Protein AF-A0A1Q8A025-F1 (afdb_monomer)

Radius of gyration: 13.55 Å; Cα contacts (8 Å, |Δi|>4): 135; chains: 1; bounding box: 32×15×47 Å

Secondary structure (DSSP, 8-state):
--HHHHHHHHHSTHHHHHHHHHHHHHHHHHHHS---THHHHHHHHHHHHHHHTT-HHHHHHHHHHHHHHHHHHHHHHHH-

Solvent-accessible surface area (backbone atoms only — not comparable to full-atom values): 3825 Å² total; per-residue (Å²): 140,60,67,68,62,56,56,53,56,19,48,42,68,44,6,30,50,2,36,52,33,5,50,48,40,46,48,38,38,75,75,66,77,44,81,63,83,61,46,21,55,54,8,35,52,28,6,54,53,10,39,76,70,72,16,49,66,23,4,50,53,1,32,52,34,7,51,52,14,44,49,52,48,50,49,47,68,76,75,99

Structure (mmCIF, N/CA/C/O backbone):
data_AF-A0A1Q8A025-F1
#
_entry.id   AF-A0A1Q8A025-F1
#
loop_
_atom_site.group_PDB
_atom_site.id
_atom_site.type_symbol
_atom_site.label_atom_id
_atom_site.label_alt_id
_atom_site.label_comp_id
_atom_site.label_asym_id
_atom_site.label_entity_id
_atom_site.label_seq_id
_atom_site.pdbx_PDB_ins_code
_atom_site.Cartn_x
_atom_site.Cartn_y
_atom_site.Cartn_z
_atom_site.occupancy
_atom_site.B_iso_or_equiv
_atom_site.auth_seq_id
_atom_site.auth_comp_id
_atom_site.auth_asym_id
_atom_site.auth_atom_id
_atom_site.pdbx_PDB_model_num
ATOM 1 N N . MET A 1 1 ? 7.218 1.335 -31.050 1.00 48.06 1 MET A N 1
ATOM 2 C CA . MET A 1 1 ? 6.148 0.721 -30.227 1.00 48.06 1 MET A CA 1
ATOM 3 C C . MET A 1 1 ? 6.695 0.203 -28.883 1.00 48.06 1 MET A C 1
ATOM 5 O O . MET A 1 1 ? 6.515 -0.960 -28.561 1.00 48.06 1 MET A O 1
ATOM 9 N N . GLY A 1 2 ? 7.387 1.039 -28.091 1.00 56.84 2 GLY A N 1
ATOM 10 C CA . GLY A 1 2 ? 8.031 0.605 -26.830 1.00 56.84 2 GLY A CA 1
ATOM 11 C C . GLY A 1 2 ? 7.426 1.192 -25.546 1.00 56.84 2 GLY A C 1
ATOM 12 O O . GLY A 1 2 ? 7.505 0.570 -24.491 1.00 56.84 2 GLY A O 1
ATOM 13 N N . GLY A 1 3 ? 6.777 2.361 -25.628 1.00 63.50 3 GLY A N 1
ATOM 14 C CA . GLY A 1 3 ? 6.250 3.072 -24.454 1.00 63.50 3 GLY A CA 1
ATOM 15 C C . GLY A 1 3 ? 5.113 2.332 -23.743 1.00 63.50 3 GLY A C 1
ATOM 16 O O . GLY A 1 3 ? 5.145 2.180 -22.526 1.00 63.50 3 GLY A O 1
ATOM 17 N N . THR A 1 4 ? 4.151 1.789 -24.493 1.00 72.00 4 THR A N 1
ATOM 18 C CA . THR A 1 4 ? 2.987 1.083 -23.927 1.00 72.00 4 THR A CA 1
ATOM 19 C C . THR A 1 4 ? 3.385 -0.191 -23.178 1.00 72.00 4 THR A C 1
ATOM 21 O O . THR A 1 4 ? 2.884 -0.445 -22.088 1.00 72.00 4 THR A O 1
ATOM 24 N N . ALA A 1 5 ? 4.344 -0.962 -23.703 1.00 71.81 5 ALA A N 1
ATOM 25 C CA . ALA A 1 5 ? 4.858 -2.157 -23.031 1.00 71.81 5 ALA A CA 1
ATOM 26 C C . ALA A 1 5 ? 5.626 -1.811 -21.740 1.00 71.81 5 ALA A C 1
ATOM 28 O O . ALA A 1 5 ? 5.508 -2.517 -20.738 1.00 71.81 5 ALA A O 1
ATOM 29 N N . GLY A 1 6 ? 6.365 -0.694 -21.739 1.00 72.94 6 GLY A N 1
ATOM 30 C CA . GLY A 1 6 ? 7.036 -0.171 -20.548 1.00 72.94 6 GLY A CA 1
ATOM 31 C C . GLY A 1 6 ? 6.058 0.260 -19.453 1.00 72.94 6 GLY A C 1
ATOM 32 O O . GLY A 1 6 ? 6.294 -0.036 -18.285 1.00 72.94 6 GLY A O 1
ATOM 33 N N . LEU A 1 7 ? 4.939 0.889 -19.830 1.00 75.62 7 LEU A N 1
ATOM 34 C CA . LEU A 1 7 ? 3.874 1.293 -18.905 1.00 75.62 7 LEU A CA 1
ATOM 35 C C . LEU A 1 7 ? 3.112 0.095 -18.336 1.00 75.62 7 LEU A C 1
ATOM 37 O O . LEU A 1 7 ? 2.893 0.032 -17.131 1.00 75.62 7 LEU A O 1
ATOM 41 N N . ILE A 1 8 ? 2.764 -0.892 -19.162 1.00 79.88 8 ILE A N 1
ATOM 42 C CA . ILE A 1 8 ? 2.095 -2.111 -18.684 1.00 79.88 8 ILE A CA 1
ATOM 43 C C . ILE A 1 8 ? 2.997 -2.848 -17.690 1.00 79.88 8 ILE A C 1
ATOM 45 O O . ILE A 1 8 ? 2.550 -3.238 -16.613 1.00 79.88 8 ILE A O 1
ATOM 49 N N . ARG A 1 9 ? 4.299 -2.941 -17.985 1.00 80.81 9 ARG A N 1
ATOM 50 C CA . ARG A 1 9 ? 5.278 -3.553 -17.082 1.00 80.81 9 ARG A CA 1
ATOM 51 C C . ARG A 1 9 ? 5.356 -2.852 -15.718 1.00 80.81 9 ARG A C 1
ATOM 53 O O . ARG A 1 9 ? 5.758 -3.497 -14.754 1.00 80.81 9 ARG A O 1
ATOM 60 N N . GLN A 1 10 ? 4.955 -1.584 -15.591 1.00 78.50 10 GLN A N 1
ATOM 61 C CA . GLN A 1 10 ? 4.916 -0.888 -14.296 1.00 78.50 10 GLN A CA 1
ATOM 62 C C . GLN A 1 10 ? 3.825 -1.422 -13.365 1.00 78.50 10 GLN A C 1
ATOM 64 O O . GLN A 1 10 ? 4.002 -1.325 -12.161 1.00 78.50 10 GLN A O 1
ATOM 69 N N . PHE A 1 11 ? 2.746 -2.010 -13.885 1.00 80.62 11 PHE A N 1
ATOM 70 C CA . PHE A 1 11 ? 1.601 -2.474 -13.087 1.00 80.62 11 PHE A CA 1
ATOM 71 C C . PHE A 1 11 ? 1.454 -4.000 -13.041 1.00 80.62 11 PHE A C 1
ATOM 73 O O . PHE A 1 11 ? 0.486 -4.524 -12.501 1.00 80.62 11 PHE A O 1
ATOM 80 N N . THR A 1 12 ? 2.422 -4.741 -13.575 1.00 82.88 12 THR A N 1
ATOM 81 C CA . THR A 1 12 ? 2.445 -6.212 -13.522 1.00 82.88 12 THR A CA 1
ATOM 82 C C . THR A 1 12 ? 3.258 -6.736 -12.334 1.00 82.88 12 THR A C 1
ATOM 84 O O . THR A 1 12 ? 4.100 -6.027 -11.787 1.00 82.88 12 THR A O 1
ATOM 87 N N . GLY A 1 13 ? 3.079 -8.000 -11.944 1.00 83.44 13 GLY A N 1
ATOM 88 C CA . GLY A 1 13 ? 3.919 -8.643 -10.925 1.00 83.44 13 GLY A CA 1
ATOM 89 C C . GLY A 1 13 ? 3.795 -7.990 -9.543 1.00 83.44 13 GLY A C 1
ATOM 90 O O . GLY A 1 13 ? 2.687 -7.762 -9.068 1.00 83.44 13 GLY A O 1
ATOM 91 N N . ALA A 1 14 ? 4.925 -7.699 -8.889 1.00 81.44 14 ALA A N 1
ATOM 92 C CA . ALA A 1 14 ? 4.947 -7.170 -7.518 1.00 81.44 14 ALA A CA 1
ATOM 93 C C . ALA A 1 14 ? 4.228 -5.815 -7.389 1.00 81.44 14 ALA A C 1
ATOM 95 O O . ALA A 1 14 ? 3.515 -5.596 -6.414 1.00 81.44 14 ALA A O 1
ATOM 96 N N . ALA A 1 15 ? 4.361 -4.940 -8.392 1.00 81.00 15 ALA A N 1
ATOM 97 C CA . ALA A 1 15 ? 3.668 -3.654 -8.422 1.00 81.00 15 ALA A CA 1
ATOM 98 C C . ALA A 1 15 ? 2.146 -3.821 -8.490 1.00 81.00 15 ALA A C 1
ATOM 100 O O . ALA A 1 15 ? 1.412 -3.186 -7.739 1.00 81.00 15 ALA A O 1
ATOM 101 N N . GLY A 1 16 ? 1.680 -4.722 -9.358 1.00 85.81 16 GLY A N 1
ATOM 102 C CA . GLY A 1 16 ? 0.261 -5.047 -9.479 1.00 85.81 16 GLY A CA 1
ATOM 103 C C . GLY A 1 16 ? -0.307 -5.604 -8.179 1.00 85.81 16 GLY A C 1
ATOM 104 O O . GLY A 1 16 ? -1.354 -5.151 -7.726 1.00 85.81 16 GLY A O 1
ATOM 105 N N . TRP A 1 17 ? 0.421 -6.514 -7.525 1.00 86.06 17 TRP A N 1
ATOM 106 C CA . TRP A 1 17 ? 0.037 -7.036 -6.212 1.00 86.06 17 TRP A CA 1
ATOM 107 C C . TRP A 1 17 ? -0.030 -5.946 -5.144 1.00 86.06 17 TRP A C 1
ATOM 109 O O . TRP A 1 17 ? -0.993 -5.909 -4.385 1.00 86.06 17 TRP A O 1
ATOM 119 N N . ALA A 1 18 ? 0.943 -5.034 -5.105 1.00 85.44 18 ALA A N 1
ATOM 120 C CA . ALA A 1 18 ? 0.931 -3.912 -4.172 1.00 85.44 18 ALA A CA 1
ATOM 121 C C . ALA A 1 18 ? -0.308 -3.025 -4.367 1.00 85.44 18 ALA A C 1
ATOM 123 O O . ALA A 1 18 ? -0.993 -2.702 -3.400 1.00 85.44 18 ALA A O 1
ATOM 124 N N . VAL A 1 19 ? -0.634 -2.683 -5.617 1.00 87.50 19 VAL A N 1
ATOM 125 C CA . VAL A 1 19 ? -1.820 -1.887 -5.967 1.00 87.50 19 VAL A CA 1
ATOM 126 C C . VAL A 1 19 ? -3.109 -2.613 -5.595 1.00 87.50 19 VAL A C 1
ATOM 128 O O . VAL A 1 19 ? -3.976 -2.024 -4.955 1.00 87.50 19 VAL A O 1
ATOM 131 N N . LEU A 1 20 ? -3.230 -3.895 -5.943 1.00 88.62 20 LEU A N 1
ATOM 132 C CA . LEU A 1 20 ? -4.430 -4.687 -5.681 1.00 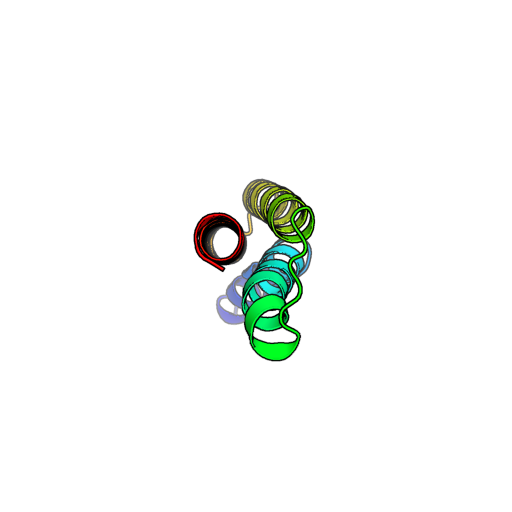88.62 20 LEU A CA 1
ATOM 133 C C . LEU A 1 20 ? -4.672 -4.844 -4.175 1.00 88.62 20 LEU A C 1
ATOM 135 O O . LEU A 1 20 ? -5.782 -4.608 -3.708 1.00 88.62 20 LEU A O 1
ATOM 139 N N . LEU A 1 21 ? -3.626 -5.142 -3.398 1.00 87.69 21 LEU A N 1
ATOM 140 C CA . LEU A 1 21 ? -3.700 -5.181 -1.934 1.00 87.69 21 LEU A CA 1
ATOM 141 C C . LEU A 1 21 ? -4.065 -3.811 -1.347 1.00 87.69 21 LEU A C 1
ATOM 143 O O . LEU A 1 21 ? -4.906 -3.731 -0.455 1.00 87.69 21 LEU A O 1
ATOM 147 N N . GLY A 1 22 ? -3.519 -2.726 -1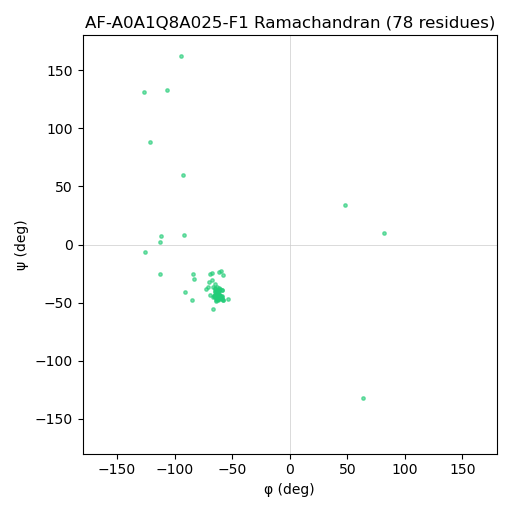.900 1.00 85.06 22 GLY A N 1
ATOM 148 C CA . GLY A 1 22 ? -3.885 -1.365 -1.514 1.00 85.06 22 GLY A CA 1
ATOM 149 C C . GLY A 1 22 ? -5.372 -1.072 -1.740 1.00 85.06 22 GLY A C 1
ATOM 150 O O . GLY A 1 22 ? -6.048 -0.571 -0.853 1.00 85.06 22 GLY A O 1
ATOM 151 N N . ILE A 1 23 ? -5.928 -1.468 -2.885 1.00 86.31 23 ILE A N 1
ATOM 152 C CA . ILE A 1 23 ? -7.365 -1.315 -3.158 1.00 86.31 23 ILE A CA 1
ATOM 153 C C . ILE A 1 23 ? -8.198 -2.153 -2.183 1.00 86.31 23 ILE A C 1
ATOM 155 O O . ILE A 1 23 ? -9.162 -1.650 -1.611 1.00 86.31 23 ILE A O 1
ATOM 159 N N . VAL A 1 24 ? -7.822 -3.413 -1.957 1.00 86.25 24 VAL A N 1
ATOM 160 C CA . VAL A 1 24 ? -8.540 -4.318 -1.045 1.00 86.25 24 VAL A CA 1
ATOM 161 C C . VAL A 1 24 ? -8.543 -3.770 0.383 1.00 86.25 24 VAL A C 1
ATOM 163 O O . VAL A 1 24 ? -9.572 -3.809 1.050 1.00 86.25 24 VAL A O 1
ATOM 166 N N . THR A 1 25 ? -7.429 -3.202 0.843 1.00 83.69 25 THR A N 1
ATOM 167 C CA . THR A 1 25 ? -7.330 -2.627 2.197 1.00 83.69 25 THR A CA 1
ATOM 168 C C . THR A 1 25 ? -8.189 -1.388 2.404 1.00 83.69 25 THR A C 1
ATOM 170 O O . THR A 1 25 ? -8.583 -1.121 3.534 1.00 83.69 25 THR A O 1
ATOM 173 N N . ILE A 1 26 ? -8.520 -0.663 1.336 1.00 81.88 26 ILE A N 1
ATOM 174 C CA . ILE A 1 26 ? -9.456 0.467 1.366 1.00 81.88 26 ILE A CA 1
ATOM 175 C C . ILE A 1 26 ? -10.901 -0.031 1.236 1.00 81.88 26 ILE A C 1
ATOM 177 O O . ILE A 1 26 ? -11.775 0.373 1.998 1.00 81.88 26 ILE A O 1
ATOM 181 N N . ALA A 1 27 ? -11.167 -0.915 0.274 1.00 84.00 27 ALA A N 1
ATOM 182 C CA . ALA A 1 27 ? -12.520 -1.338 -0.076 1.00 84.00 27 ALA A CA 1
ATOM 183 C C . ALA A 1 27 ? -13.155 -2.257 0.977 1.00 84.00 27 ALA A C 1
ATOM 185 O O . ALA A 1 27 ? -14.347 -2.148 1.253 1.00 84.00 27 ALA A O 1
ATOM 186 N N . VAL A 1 28 ? -12.384 -3.165 1.578 1.00 82.06 28 VAL A N 1
ATOM 187 C CA . VAL A 1 28 ? -12.929 -4.172 2.499 1.00 82.06 28 VAL A CA 1
ATOM 188 C C . VAL A 1 28 ? -13.507 -3.565 3.785 1.00 82.06 28 VAL A C 1
ATOM 190 O O . VAL A 1 28 ? -14.629 -3.940 4.132 1.00 82.06 28 VAL A O 1
ATOM 193 N N . PRO A 1 29 ? -12.846 -2.606 4.461 1.00 74.88 29 PRO A N 1
ATOM 194 C CA . PRO A 1 29 ? -13.450 -1.903 5.590 1.00 74.88 29 PRO A CA 1
ATOM 195 C C . PRO A 1 29 ? -14.744 -1.175 5.213 1.00 74.88 29 PRO A C 1
ATOM 197 O O . PRO A 1 29 ? -15.703 -1.217 5.971 1.00 74.88 29 PRO A O 1
ATOM 200 N N . LEU A 1 30 ? -14.804 -0.567 4.024 1.00 76.69 30 LEU A N 1
ATOM 201 C CA . LEU A 1 30 ? -15.980 0.184 3.573 1.00 76.69 30 LEU A CA 1
ATOM 202 C C . LEU A 1 30 ? -17.180 -0.716 3.250 1.00 76.69 30 LEU A C 1
ATOM 204 O O . LEU A 1 30 ? -18.317 -0.331 3.497 1.00 76.69 30 LEU A O 1
ATOM 208 N N . ILE A 1 31 ? -16.937 -1.902 2.686 1.00 82.00 31 ILE A N 1
ATOM 209 C CA . ILE A 1 31 ? -18.003 -2.803 2.218 1.00 82.00 31 ILE A CA 1
ATOM 210 C C . ILE A 1 31 ? -18.434 -3.780 3.315 1.00 82.00 31 ILE A C 1
ATOM 212 O O . ILE A 1 31 ? -19.619 -4.064 3.465 1.00 82.00 31 ILE A O 1
ATOM 216 N N . PHE A 1 32 ? -17.478 -4.315 4.073 1.00 79.44 32 PHE A N 1
ATOM 217 C CA . PHE A 1 32 ? -17.709 -5.416 5.011 1.00 79.44 32 PHE A CA 1
ATOM 218 C C . PHE A 1 32 ? -17.546 -5.011 6.481 1.00 79.44 32 PHE A C 1
ATOM 220 O O . PHE A 1 32 ? -17.641 -5.878 7.348 1.00 79.44 32 PHE A O 1
ATOM 227 N N . ASN A 1 33 ? -17.263 -3.732 6.767 1.00 72.25 33 ASN A N 1
ATOM 228 C CA . ASN A 1 33 ? -16.957 -3.212 8.106 1.00 72.25 33 ASN A CA 1
ATOM 229 C C . ASN A 1 33 ? -15.913 -4.058 8.858 1.00 72.25 33 ASN A C 1
ATOM 231 O O . ASN A 1 33 ? -15.993 -4.275 10.067 1.00 72.25 33 ASN A O 1
ATOM 235 N N . ARG A 1 34 ? -14.955 -4.622 8.112 1.00 70.56 34 ARG A N 1
ATOM 236 C CA . ARG A 1 34 ? -13.948 -5.542 8.638 1.00 70.56 34 ARG A CA 1
ATOM 237 C C . ARG A 1 34 ? -12.560 -5.058 8.279 1.00 70.56 34 ARG A C 1
ATOM 239 O O . ARG A 1 34 ? -12.274 -4.740 7.128 1.00 70.56 34 ARG A O 1
ATOM 246 N N . ILE A 1 35 ? -11.696 -5.035 9.282 1.00 73.06 35 ILE A N 1
ATOM 247 C CA . ILE A 1 35 ? -10.354 -4.482 9.174 1.00 73.06 35 ILE A CA 1
ATOM 248 C C . ILE A 1 35 ? -9.334 -5.619 9.155 1.00 73.06 35 ILE A C 1
ATOM 250 O O . ILE A 1 35 ? -9.384 -6.532 9.979 1.00 73.06 35 ILE A O 1
ATOM 254 N N . PHE A 1 36 ? -8.390 -5.553 8.219 1.00 74.12 36 PHE A N 1
ATOM 255 C CA . PHE A 1 36 ? -7.315 -6.530 8.072 1.00 74.12 36 PHE A CA 1
ATOM 256 C C . PHE A 1 36 ? -5.954 -5.839 8.191 1.00 74.12 36 PHE A C 1
ATOM 258 O O . PHE A 1 36 ? -5.354 -5.451 7.195 1.00 74.12 36 PHE A O 1
ATOM 265 N N . PHE A 1 37 ? -5.443 -5.716 9.417 1.00 71.88 37 PHE A N 1
ATOM 266 C CA . PHE A 1 37 ? -4.214 -4.969 9.745 1.00 71.88 37 PHE A CA 1
ATOM 267 C C . PHE A 1 37 ? -2.951 -5.437 9.016 1.00 71.88 37 PHE A C 1
ATOM 269 O O . PHE A 1 37 ? -2.024 -4.659 8.810 1.00 71.88 37 PHE A O 1
ATOM 276 N N . PHE A 1 38 ? -2.899 -6.707 8.618 1.00 78.44 38 PHE A N 1
ATOM 277 C CA . PHE A 1 38 ? -1.737 -7.287 7.947 1.00 78.44 38 PHE A CA 1
ATOM 278 C C . PHE A 1 38 ? -1.723 -7.032 6.434 1.00 78.44 38 PHE A C 1
ATOM 280 O O . PHE A 1 38 ? -0.649 -7.005 5.836 1.00 78.44 38 PHE 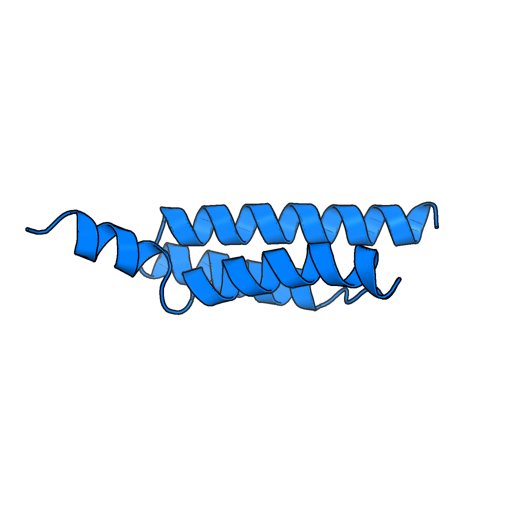A O 1
ATOM 287 N N . LEU A 1 39 ? -2.881 -6.815 5.799 1.00 82.12 39 LEU A N 1
ATOM 288 C CA . LEU A 1 39 ? -2.963 -6.613 4.347 1.00 82.12 39 LEU A CA 1
ATOM 289 C C . LEU A 1 39 ? -2.206 -5.354 3.869 1.00 82.12 39 LEU A C 1
ATOM 291 O O . LEU A 1 39 ? -1.449 -5.482 2.903 1.00 82.12 39 LEU A O 1
ATOM 295 N N . PRO A 1 40 ? -2.302 -4.185 4.545 1.00 79.44 40 PRO A N 1
ATOM 296 C CA . PRO A 1 40 ? -1.535 -2.996 4.174 1.00 79.44 40 PRO A CA 1
ATOM 297 C C . PRO A 1 40 ? -0.028 -3.229 4.264 1.00 79.44 40 PRO A C 1
ATOM 299 O O . PRO A 1 40 ? 0.729 -2.754 3.423 1.00 79.44 40 PRO A O 1
ATOM 302 N N . ILE A 1 41 ? 0.416 -3.996 5.266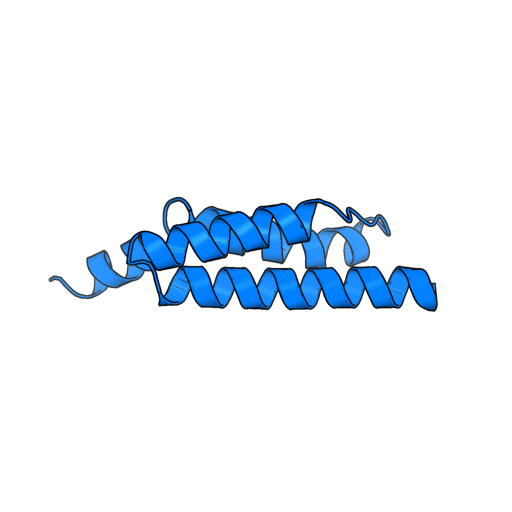 1.00 83.06 41 ILE A N 1
ATOM 3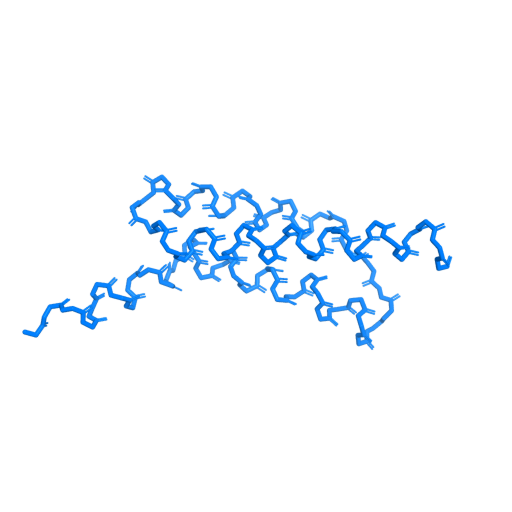03 C CA . ILE A 1 41 ? 1.834 -4.301 5.492 1.00 83.06 41 ILE A CA 1
ATOM 304 C C . ILE A 1 41 ? 2.373 -5.170 4.352 1.00 83.06 41 ILE A C 1
ATOM 306 O O . ILE A 1 41 ? 3.433 -4.883 3.794 1.00 83.06 41 ILE A O 1
ATOM 310 N N . ILE A 1 42 ? 1.625 -6.204 3.956 1.00 86.88 42 ILE A N 1
ATOM 311 C CA . ILE A 1 42 ? 2.000 -7.075 2.835 1.00 86.88 42 ILE A CA 1
ATOM 312 C C . ILE A 1 42 ? 2.043 -6.271 1.531 1.00 86.88 42 ILE A C 1
ATOM 314 O O . ILE A 1 42 ? 2.993 -6.405 0.756 1.00 86.88 42 ILE A O 1
ATOM 318 N N . GLY A 1 43 ? 1.065 -5.391 1.304 1.00 84.44 43 GLY A N 1
ATOM 319 C CA . GLY A 1 43 ? 1.061 -4.506 0.143 1.00 84.44 43 GLY A CA 1
ATOM 320 C C . GLY A 1 43 ? 2.214 -3.497 0.149 1.00 84.44 43 GLY A C 1
ATOM 321 O O . GLY A 1 43 ? 2.804 -3.241 -0.901 1.00 84.44 43 GLY A O 1
ATOM 322 N N . PHE A 1 44 ? 2.634 -3.017 1.325 1.00 85.12 44 PHE A N 1
ATOM 323 C CA . PHE A 1 44 ? 3.835 -2.194 1.484 1.00 85.12 44 PHE A CA 1
ATOM 324 C C . PHE A 1 44 ? 5.105 -2.940 1.072 1.00 85.12 44 PHE A C 1
ATOM 326 O O . PHE A 1 44 ? 5.916 -2.436 0.293 1.00 85.12 44 PHE A O 1
ATOM 333 N N . ILE A 1 45 ? 5.267 -4.173 1.552 1.00 88.06 45 ILE A N 1
ATOM 334 C CA . ILE A 1 45 ? 6.407 -5.025 1.206 1.00 88.06 45 ILE A CA 1
ATOM 335 C C . ILE A 1 45 ? 6.424 -5.299 -0.304 1.00 88.06 45 ILE A C 1
ATOM 337 O O . ILE A 1 45 ? 7.475 -5.178 -0.939 1.00 88.06 45 ILE A O 1
ATOM 341 N N . ALA A 1 46 ? 5.269 -5.610 -0.898 1.00 87.12 46 ALA A N 1
ATOM 342 C CA . ALA A 1 46 ? 5.136 -5.804 -2.339 1.00 87.12 46 ALA A CA 1
ATOM 343 C C . ALA A 1 46 ? 5.491 -4.529 -3.129 1.00 87.12 46 ALA A C 1
ATOM 345 O O . ALA A 1 46 ? 6.187 -4.612 -4.142 1.00 87.12 46 ALA A O 1
ATOM 346 N N . GLY A 1 47 ? 5.098 -3.349 -2.636 1.00 82.19 47 GLY A N 1
ATOM 347 C CA . GLY A 1 47 ? 5.427 -2.053 -3.236 1.00 82.19 47 GLY A CA 1
ATOM 348 C C . GLY A 1 47 ? 6.926 -1.747 -3.202 1.00 82.19 47 GLY A C 1
ATOM 349 O O . GLY A 1 47 ? 7.507 -1.360 -4.216 1.00 82.19 47 GLY A O 1
ATOM 350 N N . ILE A 1 48 ? 7.600 -2.019 -2.079 1.00 88.69 48 ILE A N 1
ATOM 351 C CA . ILE A 1 48 ? 9.063 -1.888 -1.974 1.00 88.69 48 ILE A CA 1
ATOM 352 C C . ILE A 1 48 ? 9.764 -2.873 -2.922 1.00 88.69 48 ILE A C 1
ATOM 354 O O . ILE A 1 48 ? 10.720 -2.506 -3.608 1.00 88.69 48 ILE A O 1
ATOM 358 N N . GLN A 1 49 ? 9.294 -4.122 -3.000 1.00 86.69 49 GLN A N 1
ATOM 359 C CA . GLN A 1 49 ? 9.845 -5.113 -3.931 1.00 86.69 49 GLN A CA 1
ATOM 360 C C . GLN A 1 49 ? 9.657 -4.700 -5.396 1.00 86.69 49 GLN A C 1
ATOM 362 O O . GLN A 1 49 ? 10.555 -4.918 -6.209 1.00 86.69 49 GLN A O 1
ATOM 367 N N . ALA A 1 50 ? 8.531 -4.073 -5.735 1.00 87.12 50 ALA A N 1
ATOM 368 C CA . ALA A 1 50 ? 8.266 -3.533 -7.063 1.00 87.12 50 ALA A CA 1
ATOM 369 C C . ALA A 1 50 ? 9.254 -2.420 -7.443 1.00 87.12 50 ALA A C 1
ATOM 371 O O . ALA A 1 50 ? 9.854 -2.465 -8.520 1.00 87.12 50 ALA A O 1
ATOM 372 N N . ILE A 1 51 ? 9.501 -1.479 -6.525 1.00 88.75 51 ILE A N 1
ATOM 373 C CA . ILE A 1 51 ? 10.495 -0.408 -6.696 1.00 88.75 51 ILE A CA 1
ATOM 374 C C . ILE A 1 51 ? 11.884 -1.002 -6.944 1.00 88.75 51 ILE A C 1
ATOM 376 O O . ILE A 1 51 ? 12.546 -0.636 -7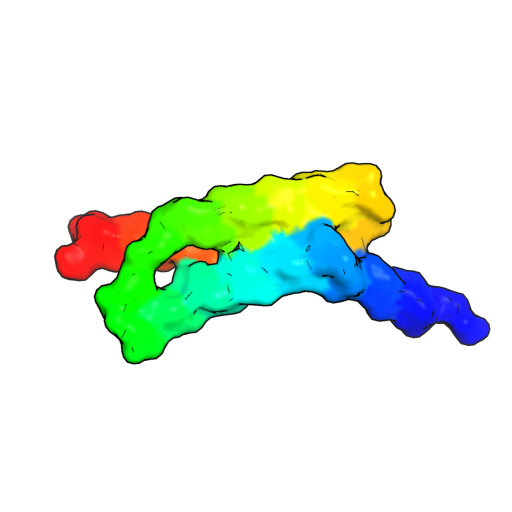.915 1.00 88.75 51 ILE A O 1
ATOM 380 N N . ARG A 1 52 ? 12.298 -1.988 -6.134 1.00 87.00 52 ARG A N 1
ATOM 381 C CA . ARG A 1 52 ? 13.592 -2.679 -6.299 1.00 87.00 52 ARG A CA 1
ATOM 382 C C . ARG A 1 52 ? 13.726 -3.414 -7.638 1.00 87.00 52 ARG A C 1
ATOM 384 O O . ARG A 1 52 ? 14.839 -3.632 -8.098 1.00 87.00 52 ARG A O 1
ATOM 391 N N . ARG A 1 53 ? 12.612 -3.784 -8.278 1.00 82.88 53 ARG A N 1
ATOM 392 C CA . ARG A 1 53 ? 12.563 -4.454 -9.592 1.00 82.88 53 ARG A CA 1
ATOM 393 C C . ARG A 1 53 ? 12.447 -3.478 -10.775 1.00 82.88 53 ARG A C 1
ATOM 395 O O . ARG A 1 53 ? 12.248 -3.914 -11.910 1.00 82.88 53 ARG A O 1
ATOM 402 N N . GLY A 1 54 ? 12.562 -2.169 -10.532 1.00 83.38 54 GLY A N 1
ATOM 403 C CA . GLY A 1 54 ? 12.472 -1.124 -11.560 1.00 83.38 54 GLY A CA 1
ATOM 404 C C . GLY A 1 54 ? 11.040 -0.724 -11.937 1.00 83.38 54 GLY A C 1
ATOM 405 O O . GLY A 1 54 ? 10.835 0.019 -12.897 1.00 83.38 54 GLY A O 1
ATOM 406 N N . GLN A 1 55 ? 10.038 -1.192 -11.188 1.00 86.50 55 GLN A N 1
ATOM 407 C CA . GLN A 1 55 ? 8.629 -0.827 -11.363 1.00 86.50 55 GLN A CA 1
ATOM 408 C C . GLN A 1 55 ? 8.286 0.360 -10.451 1.00 86.50 55 GLN A C 1
ATOM 410 O O . GLN A 1 55 ? 7.471 0.248 -9.538 1.00 86.50 55 GLN A O 1
ATOM 415 N N . LEU A 1 56 ? 8.978 1.484 -10.654 1.00 85.44 56 LEU A N 1
ATOM 416 C CA . LEU A 1 56 ? 8.893 2.666 -9.792 1.00 85.44 56 LEU A CA 1
ATOM 417 C C . LEU A 1 56 ? 7.471 3.224 -9.685 1.00 85.44 56 LEU A C 1
ATOM 419 O O . LEU A 1 56 ? 6.999 3.463 -8.580 1.00 85.44 56 LEU A O 1
ATOM 423 N N . ILE A 1 57 ? 6.777 3.397 -10.812 1.00 86.69 57 ILE A N 1
ATOM 424 C CA . ILE A 1 57 ? 5.457 4.037 -10.841 1.00 86.69 57 ILE A CA 1
ATOM 425 C C . ILE A 1 57 ? 4.441 3.153 -10.122 1.00 86.69 57 ILE A C 1
ATOM 427 O O . ILE A 1 57 ? 3.816 3.591 -9.160 1.00 86.69 57 ILE A O 1
ATOM 431 N N . GLY A 1 58 ? 4.306 1.892 -10.537 1.00 82.75 58 GLY A N 1
ATOM 432 C CA . GLY A 1 58 ? 3.335 0.996 -9.907 1.00 82.75 58 GLY A CA 1
ATOM 433 C C . GLY A 1 58 ? 3.701 0.641 -8.466 1.00 82.75 58 GLY A C 1
ATOM 434 O O . GLY A 1 58 ? 2.810 0.475 -7.638 1.00 82.75 58 GLY A O 1
ATOM 435 N N . GLY A 1 59 ? 4.994 0.596 -8.131 1.00 85.56 59 GLY A N 1
ATOM 436 C CA . GLY A 1 59 ? 5.460 0.426 -6.758 1.00 85.56 59 GLY A CA 1
ATOM 437 C C . GLY A 1 59 ? 5.068 1.594 -5.853 1.00 85.56 59 GLY A C 1
ATOM 438 O O . GLY A 1 59 ? 4.499 1.363 -4.791 1.00 85.56 59 GLY A O 1
ATOM 439 N N . ILE A 1 60 ? 5.294 2.841 -6.2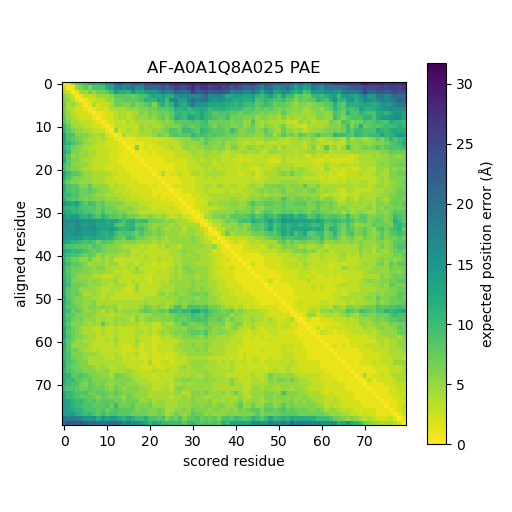85 1.00 88.38 60 ILE A N 1
ATOM 440 C CA . ILE A 1 60 ? 4.889 4.044 -5.535 1.00 88.38 60 ILE A CA 1
ATOM 441 C C . ILE A 1 60 ? 3.368 4.101 -5.385 1.00 88.38 60 ILE A C 1
ATOM 443 O O . ILE A 1 60 ? 2.879 4.304 -4.277 1.00 88.38 60 ILE A O 1
ATOM 447 N N . VAL A 1 61 ? 2.614 3.871 -6.465 1.00 88.75 61 VAL A N 1
ATOM 448 C CA . VAL A 1 61 ? 1.143 3.849 -6.410 1.00 88.75 61 VAL A CA 1
ATOM 449 C C . VAL A 1 61 ? 0.662 2.786 -5.420 1.00 88.75 61 VAL A C 1
ATOM 451 O O . VAL A 1 61 ? -0.177 3.073 -4.571 1.00 88.75 61 VAL A O 1
ATOM 454 N N . GLY A 1 62 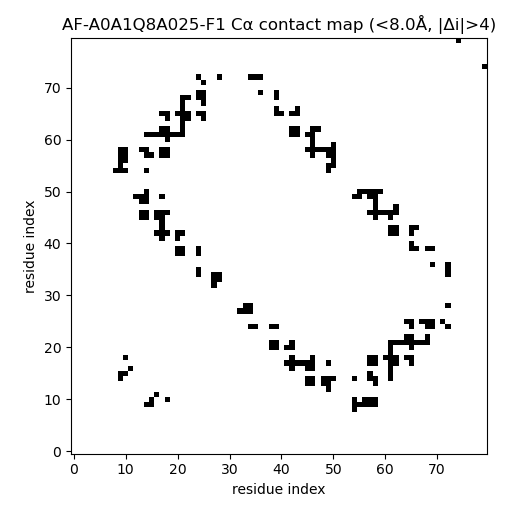? 1.242 1.583 -5.462 1.00 86.19 62 GLY A N 1
ATOM 455 C CA . GLY A 1 62 ? 0.948 0.523 -4.503 1.00 86.19 62 GLY A CA 1
ATOM 456 C C . GLY A 1 62 ? 1.245 0.929 -3.058 1.00 86.19 62 GLY A C 1
ATOM 457 O O . GLY A 1 62 ? 0.413 0.705 -2.182 1.00 86.19 62 GLY A O 1
ATOM 458 N N . LEU A 1 63 ? 2.383 1.575 -2.793 1.00 88.62 63 LEU A N 1
ATOM 459 C CA . LEU A 1 63 ? 2.718 2.070 -1.453 1.00 88.62 63 LEU A CA 1
ATOM 460 C C . LEU A 1 63 ? 1.715 3.108 -0.950 1.00 88.62 63 LEU A C 1
ATOM 462 O O . LEU A 1 63 ? 1.242 2.994 0.177 1.00 88.62 63 LEU A O 1
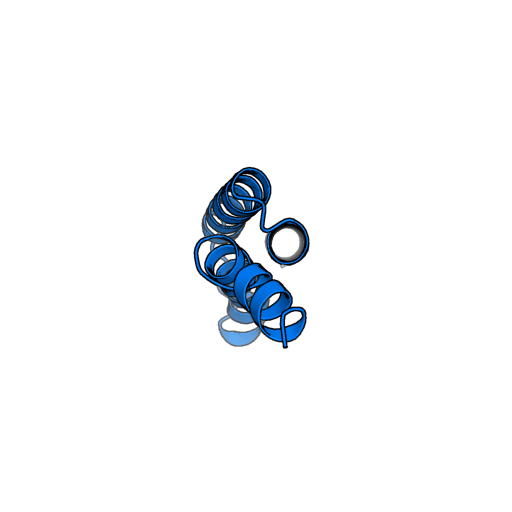ATOM 466 N N . VAL A 1 64 ? 1.360 4.088 -1.784 1.00 91.00 64 VAL A N 1
ATOM 467 C CA . VAL A 1 64 ? 0.401 5.142 -1.423 1.00 91.00 64 VAL A CA 1
ATOM 468 C C . VAL A 1 64 ? -0.965 4.541 -1.099 1.00 91.00 64 VAL A C 1
ATOM 470 O O . VAL A 1 64 ? -1.551 4.876 -0.072 1.00 91.00 64 VAL A O 1
ATOM 473 N N . LEU A 1 65 ? -1.449 3.606 -1.919 1.00 89.31 65 LEU A N 1
ATOM 474 C CA . LEU A 1 65 ? -2.730 2.942 -1.678 1.00 89.31 65 LEU A CA 1
ATOM 475 C C . LEU A 1 65 ? -2.734 2.162 -0.359 1.00 89.31 65 LEU A C 1
ATOM 477 O O . LEU A 1 65 ? -3.686 2.270 0.409 1.00 89.31 65 LEU A O 1
ATOM 481 N N . ASN A 1 66 ? -1.659 1.431 -0.052 1.00 88.69 66 ASN A N 1
ATOM 482 C CA . ASN A 1 66 ? -1.559 0.716 1.222 1.00 88.69 66 ASN A CA 1
ATOM 483 C C . ASN A 1 66 ? -1.386 1.662 2.419 1.00 88.69 66 ASN A C 1
ATOM 485 O O . ASN A 1 66 ? -1.899 1.367 3.494 1.00 88.69 66 ASN A O 1
ATOM 489 N N . ALA A 1 67 ? -0.719 2.807 2.256 1.00 87.38 67 ALA A N 1
ATOM 490 C CA . ALA A 1 67 ? -0.628 3.824 3.305 1.00 87.38 67 ALA A CA 1
ATOM 491 C C . ALA A 1 67 ? -2.004 4.413 3.634 1.00 87.38 67 ALA A C 1
ATOM 493 O O . ALA A 1 67 ? -2.359 4.524 4.805 1.00 87.38 67 ALA A O 1
ATOM 494 N N . ILE A 1 68 ? -2.803 4.721 2.608 1.00 88.44 68 ILE A N 1
ATOM 495 C CA . ILE A 1 68 ? -4.178 5.206 2.771 1.00 88.44 68 ILE A CA 1
ATOM 496 C C . ILE A 1 68 ? -5.052 4.126 3.418 1.00 88.44 68 ILE A C 1
ATOM 498 O O . ILE A 1 68 ? -5.726 4.404 4.406 1.00 88.44 68 ILE A O 1
ATOM 502 N N . GLY A 1 69 ? -5.007 2.886 2.922 1.00 84.06 69 GLY A N 1
ATOM 503 C CA . GLY A 1 69 ? -5.750 1.768 3.513 1.00 84.06 69 GLY A CA 1
ATOM 504 C C . GLY A 1 69 ? -5.370 1.510 4.976 1.00 84.06 69 GLY A C 1
ATOM 505 O O . GLY A 1 69 ? -6.241 1.281 5.817 1.00 84.06 69 GLY A O 1
ATOM 506 N N . GLY A 1 70 ? -4.080 1.623 5.306 1.00 83.31 70 GLY A N 1
ATOM 507 C CA . GLY A 1 70 ? -3.572 1.549 6.676 1.00 83.31 70 GLY A CA 1
ATOM 508 C C . GLY A 1 70 ? -4.049 2.700 7.567 1.00 83.31 70 GLY A C 1
ATOM 509 O O . GLY A 1 70 ? -4.432 2.465 8.710 1.00 83.31 70 GLY A O 1
ATOM 510 N N . LEU A 1 71 ? -4.091 3.929 7.048 1.00 85.06 71 LEU A N 1
ATOM 511 C CA . LEU A 1 71 ? -4.635 5.092 7.757 1.00 85.06 71 LEU A CA 1
ATOM 512 C C . LEU A 1 71 ? -6.135 4.952 8.025 1.00 85.06 71 LEU A C 1
ATOM 514 O O . LEU A 1 71 ? -6.564 5.179 9.149 1.00 85.06 71 LEU A O 1
ATOM 518 N N . ILE A 1 72 ? -6.924 4.529 7.034 1.00 83.56 72 ILE A N 1
ATOM 519 C CA . ILE A 1 72 ? -8.364 4.268 7.203 1.00 83.56 72 ILE A CA 1
ATOM 520 C C . ILE A 1 72 ? -8.574 3.205 8.280 1.00 83.56 72 ILE A C 1
ATOM 522 O O . ILE A 1 72 ? -9.361 3.394 9.198 1.00 83.56 72 ILE A O 1
ATOM 526 N N . THR A 1 73 ? -7.811 2.118 8.200 1.00 80.06 73 THR A N 1
ATOM 527 C CA . THR A 1 73 ? -7.788 1.049 9.201 1.00 80.06 73 THR A CA 1
ATOM 528 C C . THR A 1 73 ? -7.524 1.592 10.614 1.00 80.06 73 THR A C 1
ATOM 530 O O . THR A 1 73 ? -8.240 1.240 11.550 1.00 80.06 73 THR A O 1
ATOM 533 N N . LEU A 1 74 ? -6.531 2.471 10.773 1.00 80.50 74 LEU A N 1
ATOM 534 C CA . LEU A 1 74 ? -6.214 3.131 12.044 1.00 80.50 74 LEU A CA 1
ATOM 535 C C . LEU A 1 74 ? -7.344 4.044 12.532 1.00 80.50 74 LEU A C 1
ATOM 537 O O . LEU A 1 74 ? -7.686 4.005 13.708 1.00 80.50 74 LEU A O 1
ATOM 541 N N . LEU A 1 75 ? -7.934 4.847 11.647 1.00 82.75 75 LEU A N 1
ATOM 542 C CA . LEU A 1 75 ? -9.019 5.763 12.000 1.00 82.75 75 LEU A CA 1
ATOM 543 C C . LEU A 1 75 ? -10.276 5.013 12.443 1.00 82.75 75 LEU A C 1
ATOM 545 O O . LEU A 1 75 ? -10.871 5.382 13.449 1.00 82.75 75 LEU A O 1
ATOM 549 N N . VAL A 1 76 ? -10.651 3.943 11.737 1.00 78.75 76 VAL A N 1
ATOM 550 C CA . VAL A 1 76 ? -11.796 3.110 12.131 1.00 78.75 76 VAL A CA 1
ATOM 551 C C . VAL A 1 76 ? -11.525 2.420 13.468 1.00 78.75 76 VAL A C 1
ATOM 553 O O . VAL A 1 76 ? -12.422 2.337 14.288 1.00 78.75 76 VAL A O 1
ATOM 556 N N . LEU A 1 77 ? -10.294 1.979 13.742 1.00 75.00 77 LEU A N 1
ATOM 557 C CA . LEU A 1 77 ? -9.957 1.433 15.061 1.00 75.00 77 LEU A CA 1
ATOM 558 C C . LEU A 1 77 ? -10.039 2.455 16.203 1.00 75.00 77 LEU A C 1
ATOM 560 O O . LEU A 1 77 ? -10.365 2.082 17.324 1.00 75.00 77 LEU A O 1
ATOM 564 N N . LEU A 1 78 ? -9.634 3.702 15.953 1.00 81.25 78 LEU A N 1
ATOM 565 C CA . LEU A 1 78 ? -9.535 4.730 16.992 1.00 81.25 78 LEU A CA 1
ATOM 566 C C . LEU A 1 78 ? -10.874 5.415 17.282 1.00 81.25 78 LEU A C 1
ATOM 568 O O . LEU A 1 78 ? -11.075 5.886 18.400 1.00 81.25 78 LEU A O 1
ATOM 572 N N . TYR A 1 79 ? -11.754 5.506 16.283 1.00 79.19 79 TYR A N 1
ATOM 573 C CA . TYR A 1 79 ? -12.989 6.294 16.346 1.00 79.19 79 TYR A CA 1
ATOM 574 C C . TYR A 1 79 ? -14.269 5.508 16.022 1.00 79.19 79 TYR A C 1
ATOM 576 O O . TYR A 1 79 ? -15.351 6.090 16.103 1.00 79.19 79 TYR A O 1
ATOM 584 N N . GLY A 1 80 ? -14.154 4.249 15.592 1.00 65.75 80 GLY A N 1
ATOM 585 C CA . GLY A 1 80 ? -15.276 3.374 15.234 1.00 65.75 80 GLY A CA 1
ATOM 586 C C . GLY A 1 80 ? -15.762 2.480 16.364 1.00 65.75 80 GLY A C 1
ATOM 587 O O . GLY A 1 80 ? -15.043 2.329 17.377 1.00 65.75 80 GLY A O 1
#

pLDDT: mean 81.49, std 7.35, range [48.06, 91.0]

Mean predicted aligned error: 5.76 Å

Sequence (80 aa):
MGGTAGLIRQFTGAAGWAVLLGIVTIAVPLIFNRIFFFLPIIGFIAGIQAIRRGQLIGGIVGLVLNAIGGLITLLVLLYG

Foldseek 3Di:
DVPVVVLVLLCDDLLVQLLVLLVCLQVCCVPPVDHDQCSLVSSLVSLVVSVVVVSPPSSVNSNVSSVVSNVVSVCSVVPD